Protein AF-A0A521TDB2-F1 (afdb_monomer_lite)

Secondary structure (DSSP, 8-state):
-PPPP------HHHHHHHHHHHHHTT-SSHHHHHHHHHHHHHHH-S--------------TT-TT-TTHHHHHHHHHHHHHHSPPTT---------PPP-

Structure (mmCIF, N/CA/C/O backbone):
data_AF-A0A521TDB2-F1
#
_entry.id   AF-A0A521TDB2-F1
#
loop_
_atom_site.group_PDB
_atom_site.id
_atom_site.type_symbol
_atom_site.label_atom_id
_atom_site.label_alt_id
_atom_site.label_comp_id
_atom_site.label_asym_id
_atom_site.label_entity_id
_atom_site.label_seq_id
_atom_site.pdbx_PDB_ins_code
_atom_site.Cartn_x
_atom_site.Cartn_y
_atom_site.Cartn_z
_atom_site.occupancy
_atom_site.B_iso_or_equiv
_atom_site.auth_seq_id
_atom_site.auth_comp_id
_atom_site.auth_asym_id
_atom_site.auth_atom_id
_atom_site.pdbx_PDB_model_num
ATOM 1 N N . MET A 1 1 ? -12.561 -14.908 15.989 1.00 53.19 1 MET A N 1
ATOM 2 C CA . MET A 1 1 ? -12.007 -14.584 17.325 1.00 53.19 1 MET A CA 1
ATOM 3 C C . MET A 1 1 ? -12.587 -13.254 17.787 1.00 53.19 1 MET A C 1
ATOM 5 O O . MET A 1 1 ? -12.822 -12.411 16.927 1.00 53.19 1 MET A O 1
ATOM 9 N N . PRO A 1 2 ? -12.841 -13.048 19.090 1.00 75.81 2 PRO A N 1
ATOM 10 C CA . PRO A 1 2 ? -13.249 -11.739 19.597 1.00 75.81 2 PRO A CA 1
ATOM 11 C C . PRO A 1 2 ? -12.158 -10.695 19.317 1.00 75.81 2 PRO A C 1
ATOM 13 O O . PRO A 1 2 ? -10.967 -10.996 19.432 1.00 75.81 2 PRO A O 1
ATOM 16 N N . LYS A 1 3 ? -12.564 -9.478 18.931 1.00 77.38 3 LYS A N 1
ATOM 17 C CA . LYS A 1 3 ? -11.638 -8.361 18.695 1.00 77.38 3 LYS A CA 1
ATOM 18 C C . LYS A 1 3 ? -10.943 -8.013 20.012 1.00 77.38 3 LYS A C 1
ATOM 20 O O . LYS A 1 3 ? -11.614 -7.666 20.981 1.00 77.38 3 LYS A O 1
ATOM 25 N N . LYS A 1 4 ? -9.613 -8.119 20.050 1.00 86.31 4 LYS A N 1
ATOM 26 C CA . LYS A 1 4 ? -8.812 -7.701 21.206 1.00 86.3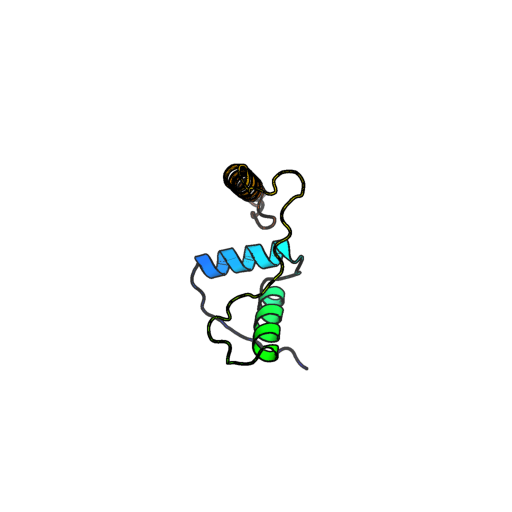1 4 LYS A CA 1
ATOM 27 C C . LYS A 1 4 ? -8.394 -6.240 21.016 1.00 86.31 4 LYS A C 1
ATOM 29 O O . LYS A 1 4 ? -7.830 -5.936 19.965 1.00 86.31 4 LYS A O 1
ATOM 34 N N . PRO A 1 5 ? -8.660 -5.347 21.983 1.00 87.50 5 PRO A N 1
ATOM 35 C CA . PRO A 1 5 ? -8.206 -3.968 21.890 1.00 87.50 5 PRO A CA 1
ATOM 36 C C . PRO A 1 5 ? -6.674 -3.920 21.912 1.00 87.50 5 PRO A C 1
ATOM 38 O O . PRO A 1 5 ? -6.030 -4.627 22.687 1.00 87.50 5 PRO A O 1
ATOM 41 N N . LEU A 1 6 ? -6.107 -3.085 21.045 1.00 85.75 6 LEU A N 1
ATOM 42 C CA . LEU A 1 6 ? -4.677 -2.830 20.933 1.00 85.75 6 LEU A CA 1
ATOM 43 C C . LEU A 1 6 ? -4.470 -1.315 20.962 1.00 85.75 6 LEU A C 1
ATOM 45 O O . LEU A 1 6 ? -5.089 -0.600 20.176 1.00 85.75 6 LEU A O 1
ATOM 49 N N . SER A 1 7 ? -3.606 -0.843 21.857 1.00 91.12 7 SER A N 1
ATOM 50 C CA . SER A 1 7 ? -3.127 0.540 21.862 1.00 91.12 7 SER A CA 1
ATOM 51 C C . SER A 1 7 ? -1.692 0.561 21.348 1.00 91.12 7 SER A C 1
ATOM 53 O O . SER A 1 7 ? -0.896 -0.298 21.731 1.00 91.12 7 SER A O 1
ATOM 55 N N . VAL A 1 8 ? -1.374 1.509 20.469 1.00 89.19 8 VAL A N 1
ATOM 56 C CA . VAL A 1 8 ? -0.037 1.686 19.895 1.00 89.19 8 VAL A CA 1
ATOM 57 C C . VAL A 1 8 ? 0.347 3.156 19.945 1.00 89.19 8 VAL A C 1
ATOM 59 O O . VAL A 1 8 ? -0.487 4.029 19.704 1.00 89.19 8 VAL A O 1
ATOM 62 N N . THR A 1 9 ? 1.618 3.415 20.224 1.00 94.38 9 THR A N 1
ATOM 63 C CA . THR A 1 9 ? 2.209 4.748 20.122 1.00 94.38 9 THR A CA 1
ATOM 64 C C . THR A 1 9 ? 3.013 4.799 18.835 1.00 94.38 9 THR A C 1
ATOM 66 O O . THR A 1 9 ? 3.872 3.948 18.615 1.00 94.38 9 THR A O 1
ATOM 69 N N . LEU A 1 10 ? 2.709 5.767 17.976 1.00 91.94 10 LEU A N 1
ATOM 70 C CA . LEU A 1 10 ? 3.345 5.952 16.676 1.00 91.94 10 LEU A CA 1
ATOM 71 C C . LEU A 1 10 ? 3.802 7.403 16.549 1.00 91.94 10 LEU A C 1
ATOM 73 O O . LEU A 1 10 ? 3.125 8.306 17.040 1.00 91.94 10 LEU A O 1
ATOM 77 N N . GLU A 1 11 ? 4.919 7.617 15.862 1.00 93.69 11 GLU A N 1
ATOM 78 C CA . GLU A 1 11 ? 5.326 8.957 15.433 1.00 93.69 11 GLU A CA 1
ATOM 79 C C . GLU A 1 11 ? 4.312 9.557 14.448 1.00 93.69 11 GLU A C 1
ATOM 81 O O . GLU A 1 11 ? 3.569 8.835 13.775 1.00 93.69 11 GLU A O 1
ATOM 86 N N . GLU A 1 12 ? 4.286 10.886 14.350 1.00 91.06 12 GLU A N 1
ATOM 87 C CA . GLU A 1 12 ? 3.313 11.618 13.533 1.00 91.06 12 GLU A CA 1
ATOM 88 C C . GLU A 1 12 ? 3.355 11.205 12.053 1.00 91.06 12 GLU A C 1
ATOM 90 O O . GLU A 1 12 ? 2.306 10.944 11.455 1.00 91.06 12 GLU A O 1
ATOM 95 N N . ASP A 1 13 ? 4.553 11.022 11.496 1.00 88.19 13 ASP A N 1
ATOM 96 C CA . ASP A 1 13 ? 4.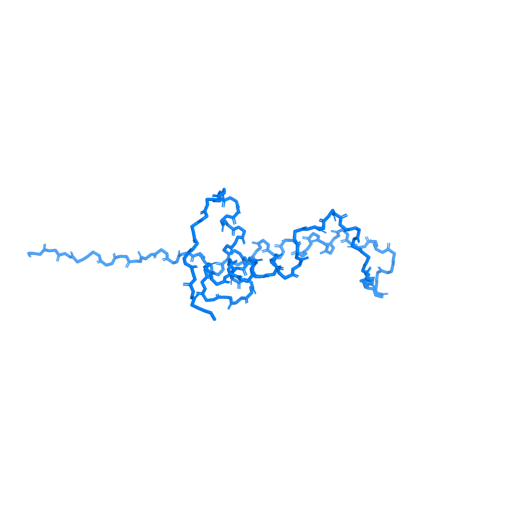748 10.580 10.111 1.00 88.19 13 ASP A CA 1
ATOM 97 C C . ASP A 1 13 ? 4.154 9.187 9.860 1.00 88.19 13 ASP A C 1
ATOM 99 O O . ASP A 1 13 ? 3.514 8.941 8.833 1.00 88.19 13 ASP A O 1
ATOM 103 N N . ASN A 1 14 ? 4.266 8.285 10.838 1.00 91.94 14 ASN A N 1
ATOM 104 C CA . ASN A 1 14 ? 3.685 6.944 10.764 1.00 91.94 14 ASN A CA 1
ATOM 105 C C . ASN A 1 14 ? 2.152 6.986 10.835 1.00 91.94 14 ASN A C 1
ATOM 107 O O . ASN A 1 14 ? 1.472 6.195 10.175 1.00 91.94 14 ASN A O 1
ATOM 111 N N . ILE A 1 15 ? 1.585 7.930 11.594 1.00 94.00 15 ILE A N 1
ATOM 112 C CA . ILE A 1 15 ? 0.134 8.159 11.634 1.00 94.00 15 ILE A CA 1
ATOM 113 C C . ILE A 1 15 ? -0.354 8.696 10.285 1.00 94.00 15 ILE A C 1
ATOM 115 O O . ILE A 1 15 ? -1.387 8.241 9.782 1.00 94.00 15 ILE A O 1
ATOM 119 N N . LEU A 1 16 ? 0.371 9.643 9.685 1.00 92.75 16 LEU A N 1
ATOM 120 C CA . LEU A 1 16 ? 0.038 10.190 8.371 1.00 92.75 16 LEU A CA 1
ATOM 121 C C . LEU A 1 16 ? 0.087 9.104 7.290 1.00 92.75 16 LEU A C 1
ATOM 123 O O . LEU A 1 16 ? -0.872 8.952 6.526 1.00 92.75 16 LEU A O 1
ATOM 127 N N . TRP A 1 17 ? 1.151 8.301 7.284 1.00 92.56 1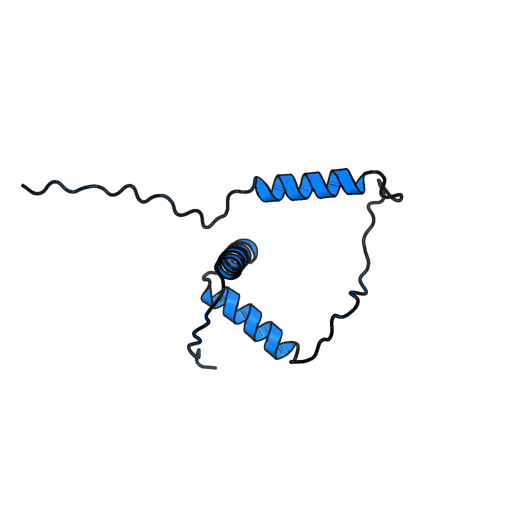7 TRP A N 1
ATOM 128 C CA . TRP A 1 17 ? 1.292 7.148 6.400 1.00 92.56 17 TRP A CA 1
ATOM 129 C C . TRP A 1 17 ? 0.129 6.156 6.562 1.00 92.56 17 TRP A C 1
ATOM 131 O O . TRP A 1 17 ? -0.501 5.771 5.574 1.00 92.56 17 TRP A O 1
ATOM 141 N N . LEU A 1 18 ? -0.248 5.814 7.801 1.00 93.88 18 LEU A N 1
ATOM 142 C CA . LEU A 1 18 ? -1.347 4.880 8.073 1.00 93.88 18 LEU A CA 1
ATOM 143 C C . LEU A 1 18 ? -2.708 5.418 7.596 1.00 93.88 18 LEU A C 1
ATOM 145 O O . LEU A 1 18 ? -3.534 4.664 7.071 1.00 93.88 18 LEU A O 1
ATOM 149 N N . ARG A 1 19 ? -2.952 6.730 7.725 1.00 92.75 19 ARG A N 1
ATOM 150 C CA . ARG A 1 19 ? -4.149 7.375 7.155 1.00 92.75 19 ARG A CA 1
ATOM 151 C C . ARG A 1 19 ? -4.157 7.268 5.630 1.00 92.75 19 ARG A C 1
ATOM 153 O O . ARG A 1 19 ? -5.212 7.006 5.054 1.00 92.75 19 ARG A O 1
ATOM 160 N N . GLY A 1 20 ? -3.000 7.439 4.990 1.00 91.38 20 GLY A N 1
ATOM 161 C CA . GLY A 1 20 ? -2.853 7.282 3.542 1.00 91.38 20 GLY A CA 1
ATOM 162 C C . GLY A 1 20 ? -3.184 5.866 3.098 1.00 91.38 20 GLY A C 1
ATOM 163 O O . GLY A 1 20 ? -3.989 5.679 2.187 1.00 91.38 20 GLY A O 1
ATOM 164 N N . GLN A 1 21 ? -2.669 4.874 3.822 1.00 88.38 21 GLN A N 1
ATOM 165 C CA . GLN A 1 21 ? -2.952 3.470 3.549 1.00 88.38 21 GLN A CA 1
ATOM 166 C C . GLN A 1 21 ? -4.434 3.125 3.729 1.00 88.38 21 GLN A C 1
ATOM 168 O O . GLN A 1 21 ? -4.986 2.389 2.915 1.00 88.38 21 GLN A O 1
ATOM 173 N N . THR A 1 22 ? -5.090 3.706 4.741 1.00 92.44 22 THR A N 1
ATOM 174 C CA . THR A 1 22 ? -6.539 3.557 4.973 1.00 92.44 22 THR A CA 1
ATOM 175 C C . THR A 1 22 ? -7.352 4.093 3.788 1.00 92.44 22 THR A C 1
ATOM 177 O O . THR A 1 22 ? -8.320 3.473 3.350 1.00 92.44 22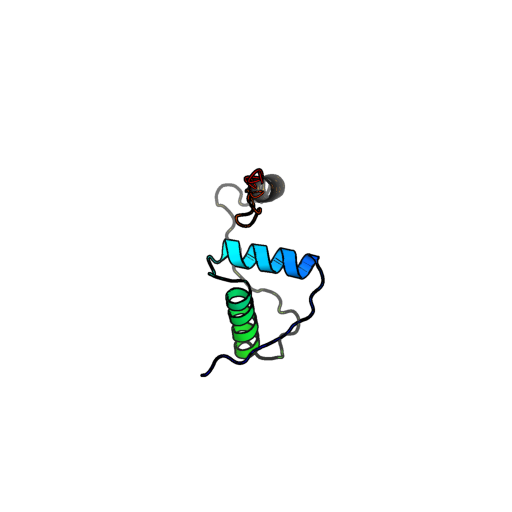 THR A O 1
ATOM 180 N N . ALA A 1 23 ? -6.959 5.249 3.246 1.00 88.00 23 ALA A N 1
ATOM 181 C CA . ALA A 1 23 ? -7.635 5.853 2.103 1.00 88.00 23 ALA A CA 1
ATOM 182 C C . ALA A 1 23 ? -7.389 5.068 0.802 1.00 88.00 23 ALA A C 1
ATOM 184 O O . ALA A 1 23 ? -8.325 4.827 0.038 1.00 88.00 23 ALA A O 1
ATOM 185 N N . ALA A 1 24 ? -6.146 4.641 0.564 1.00 86.00 24 ALA A N 1
ATOM 186 C CA . ALA A 1 24 ? -5.749 3.919 -0.642 1.00 86.00 24 ALA A CA 1
ATOM 187 C C . ALA A 1 24 ? -6.344 2.503 -0.707 1.00 86.00 24 ALA A C 1
ATOM 189 O O . ALA A 1 24 ? -6.829 2.082 -1.757 1.00 86.00 24 ALA A O 1
ATOM 190 N N . GLY A 1 25 ? -6.352 1.776 0.413 1.00 82.62 25 GLY A N 1
ATOM 191 C CA . GLY A 1 25 ? -6.876 0.412 0.492 1.00 82.62 25 GLY A CA 1
ATOM 192 C C . GLY A 1 25 ? -8.391 0.321 0.703 1.00 82.62 25 GLY A C 1
ATOM 193 O O . GLY A 1 25 ? -8.914 -0.786 0.822 1.00 82.62 25 GLY A O 1
ATOM 194 N N . LYS A 1 26 ? -9.103 1.459 0.733 1.00 85.12 26 LYS A N 1
ATOM 195 C CA . LYS A 1 26 ? -10.558 1.552 0.961 1.00 85.12 26 LYS A CA 1
ATOM 196 C C . LYS A 1 26 ? -11.019 0.918 2.286 1.00 85.12 26 LYS A C 1
ATOM 198 O O . LYS A 1 26 ? -12.147 0.428 2.377 1.00 85.12 26 LYS A O 1
ATOM 203 N N . GLN A 1 27 ? -10.171 0.925 3.314 1.00 90.38 27 GLN A N 1
ATOM 204 C CA . GLN A 1 27 ? -10.545 0.475 4.654 1.00 90.38 27 GLN A CA 1
ATOM 205 C C . GLN A 1 27 ? -11.499 1.484 5.310 1.00 90.38 27 GLN A C 1
ATOM 207 O O . GLN A 1 27 ? -11.455 2.685 5.046 1.00 90.38 27 GLN A O 1
ATOM 212 N N . ARG A 1 28 ? -12.377 1.005 6.195 1.00 90.19 28 ARG A N 1
ATOM 213 C CA . ARG A 1 28 ? -13.433 1.817 6.822 1.00 90.19 28 ARG A CA 1
ATOM 214 C C . ARG A 1 28 ? -12.929 2.588 8.040 1.00 90.19 28 ARG A C 1
ATOM 216 O O . ARG A 1 28 ? -13.612 3.489 8.518 1.00 90.19 28 ARG A O 1
ATOM 223 N N . SER A 1 29 ? -11.763 2.220 8.575 1.00 91.88 29 SER A N 1
ATOM 224 C CA . SER A 1 29 ? -11.150 2.877 9.732 1.00 91.88 29 SER A CA 1
ATOM 225 C C . SER A 1 29 ? -9.640 2.644 9.816 1.00 91.88 29 SER A C 1
ATOM 227 O O . SER A 1 29 ? -9.118 1.662 9.290 1.00 91.88 29 SER A O 1
ATOM 229 N N . LEU A 1 30 ? -8.957 3.507 10.574 1.00 91.62 30 LEU A N 1
ATOM 230 C CA . LEU A 1 30 ? -7.546 3.337 10.943 1.00 91.62 30 LEU A CA 1
ATOM 231 C C . LEU A 1 30 ? -7.292 2.018 11.683 1.00 91.62 30 LEU A C 1
ATOM 233 O O . LEU A 1 30 ? -6.292 1.354 11.434 1.00 91.62 30 LEU A O 1
ATOM 237 N N . SER A 1 31 ? -8.209 1.619 12.569 1.00 91.69 31 SER A N 1
ATOM 238 C CA . SER A 1 31 ? -8.101 0.358 13.307 1.00 91.69 31 SER A CA 1
ATOM 239 C C . SER A 1 31 ? -8.174 -0.856 12.386 1.00 91.69 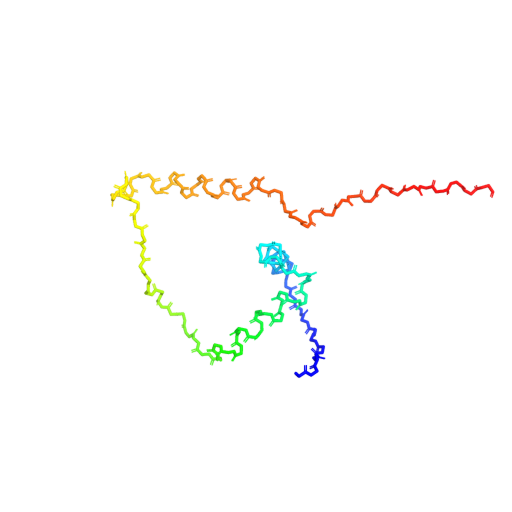31 SER A C 1
ATOM 241 O O . SER A 1 31 ? -7.471 -1.828 12.618 1.00 91.69 31 SER A O 1
ATOM 243 N N . GLU A 1 32 ? -8.990 -0.800 11.333 1.00 92.12 32 GLU A N 1
ATOM 244 C CA . GLU A 1 32 ? -9.073 -1.865 10.327 1.00 92.12 32 GLU A CA 1
ATOM 245 C C . GLU A 1 32 ? -7.800 -1.934 9.476 1.00 92.12 32 GLU A C 1
ATOM 247 O O . GLU A 1 32 ? -7.268 -3.019 9.265 1.00 92.12 32 GLU A O 1
ATOM 252 N N . ALA A 1 33 ? -7.259 -0.787 9.051 1.00 92.69 33 ALA A N 1
ATOM 253 C CA . ALA A 1 33 ? -5.977 -0.750 8.349 1.00 92.69 33 ALA A CA 1
ATOM 254 C C . ALA A 1 33 ? -4.831 -1.307 9.217 1.00 92.69 33 ALA A C 1
ATOM 256 O O . ALA A 1 33 ? -4.019 -2.099 8.738 1.00 92.69 33 ALA A O 1
ATOM 257 N N . LEU A 1 34 ? -4.799 -0.953 10.507 1.00 92.38 34 LEU A N 1
ATOM 258 C CA . LEU A 1 34 ? -3.819 -1.475 11.460 1.00 92.38 34 LEU A CA 1
ATOM 259 C C . LEU A 1 34 ? -3.994 -2.980 11.710 1.00 92.38 34 LEU A C 1
ATOM 261 O O . LEU A 1 34 ? -3.003 -3.702 11.781 1.00 92.38 34 LEU A O 1
ATOM 265 N N . ASP A 1 35 ? -5.230 -3.469 11.812 1.00 91.19 35 ASP A N 1
ATOM 266 C CA . ASP A 1 35 ? -5.518 -4.895 12.005 1.00 91.19 35 ASP A CA 1
ATOM 267 C C . ASP A 1 35 ? -5.046 -5.737 10.813 1.00 91.19 35 ASP A C 1
ATOM 269 O O . ASP A 1 35 ? -4.437 -6.788 11.010 1.00 91.19 35 ASP A O 1
ATOM 273 N N . VAL A 1 36 ? -5.226 -5.244 9.581 1.00 91.00 36 VAL A N 1
ATOM 274 C CA . VAL A 1 36 ? -4.692 -5.888 8.368 1.00 91.00 36 VAL A CA 1
ATOM 275 C C . VAL A 1 36 ? -3.166 -5.960 8.411 1.00 91.00 36 VAL A C 1
ATOM 277 O O . VAL A 1 36 ? -2.604 -7.024 8.155 1.00 91.00 36 VAL A O 1
ATOM 280 N N . LEU A 1 37 ? -2.486 -4.868 8.780 1.00 89.69 37 LEU A N 1
ATOM 281 C CA . LEU A 1 37 ? -1.022 -4.841 8.887 1.00 89.69 37 LEU A CA 1
ATOM 282 C C . LEU A 1 37 ? -0.510 -5.819 9.950 1.00 89.69 37 LEU A C 1
ATOM 284 O O . LEU A 1 37 ? 0.386 -6.616 9.679 1.00 89.69 37 LEU A O 1
ATOM 288 N N . VAL A 1 38 ? -1.104 -5.802 11.145 1.00 89.06 38 VAL A N 1
ATOM 289 C CA . VAL A 1 38 ? -0.727 -6.703 12.243 1.00 89.06 38 VAL A CA 1
ATOM 290 C C . VAL A 1 38 ? -1.022 -8.158 11.879 1.00 89.06 38 VAL A C 1
ATOM 292 O O . VAL A 1 38 ? -0.213 -9.040 12.165 1.00 89.06 38 VAL A O 1
ATOM 295 N N . THR A 1 39 ? -2.152 -8.426 11.224 1.00 89.06 39 THR A N 1
ATOM 296 C CA . THR A 1 39 ? -2.512 -9.767 10.751 1.00 89.06 39 THR A CA 1
ATOM 297 C C . THR A 1 39 ? -1.521 -10.259 9.706 1.00 89.06 39 THR A C 1
ATOM 299 O O . THR A 1 39 ? -1.002 -11.365 9.842 1.00 89.06 39 THR A O 1
ATOM 302 N N . SER A 1 40 ? -1.184 -9.420 8.725 1.00 85.44 40 SER A N 1
ATOM 303 C CA . SER A 1 40 ? -0.180 -9.733 7.708 1.00 85.44 40 SER A CA 1
ATOM 304 C C . SER A 1 40 ? 1.188 -10.000 8.333 1.00 85.44 40 SER A C 1
ATOM 306 O O . SER A 1 40 ? 1.843 -10.966 7.958 1.00 85.44 40 SER A O 1
ATOM 308 N N . ALA A 1 41 ? 1.618 -9.193 9.305 1.00 84.12 41 ALA A N 1
ATOM 309 C CA . ALA A 1 41 ? 2.894 -9.383 9.992 1.00 84.12 41 ALA A CA 1
ATOM 310 C C . ALA A 1 41 ? 2.929 -10.696 10.789 1.00 84.12 41 ALA A C 1
ATOM 312 O O . ALA A 1 41 ? 3.922 -11.421 10.764 1.00 84.12 41 ALA A O 1
ATOM 313 N N . ARG A 1 42 ? 1.824 -11.046 11.459 1.00 82.62 42 ARG A N 1
ATOM 314 C CA . ARG A 1 42 ? 1.695 -12.319 12.185 1.00 82.62 42 ARG A CA 1
ATOM 315 C C . ARG A 1 42 ? 1.704 -13.522 11.247 1.00 82.62 42 ARG A C 1
ATOM 317 O O . ARG A 1 42 ? 2.321 -14.527 11.580 1.00 82.62 42 ARG A O 1
ATOM 324 N N . GLN A 1 43 ? 1.042 -13.418 10.096 1.00 83.56 43 GLN A N 1
ATOM 325 C CA . GLN A 1 43 ? 1.034 -14.465 9.071 1.00 83.56 43 GLN A CA 1
ATOM 326 C C . GLN A 1 43 ? 2.400 -14.618 8.390 1.00 83.56 43 GLN A C 1
ATOM 328 O O . GLN A 1 43 ? 2.798 -15.734 8.075 1.00 83.56 43 GLN A O 1
ATOM 333 N N . ALA A 1 44 ? 3.128 -13.516 8.195 1.00 71.62 44 ALA A N 1
ATOM 334 C CA . ALA A 1 44 ? 4.461 -13.524 7.598 1.00 71.62 44 ALA A CA 1
ATOM 335 C C . ALA A 1 44 ? 5.552 -14.081 8.538 1.00 71.62 44 ALA A C 1
ATOM 337 O O . ALA A 1 44 ? 6.611 -14.483 8.054 1.00 71.62 44 ALA A O 1
ATOM 338 N N . GLY A 1 45 ? 5.286 -14.138 9.852 1.00 58.81 45 GLY A N 1
ATOM 339 C CA . GLY A 1 45 ? 6.223 -14.583 10.885 1.00 58.81 45 GLY A CA 1
ATOM 340 C C . GLY A 1 45 ? 7.296 -13.535 11.215 1.00 58.81 45 GLY A C 1
ATOM 341 O O . GLY A 1 45 ? 7.781 -12.814 10.343 1.00 58.81 45 GLY A O 1
ATOM 342 N N . TYR A 1 46 ? 7.695 -13.440 12.490 1.00 60.12 46 TYR A N 1
ATOM 343 C CA . TYR A 1 46 ? 8.839 -12.623 12.916 1.00 60.12 46 TYR A CA 1
ATOM 344 C C . TYR A 1 46 ? 10.131 -13.216 12.339 1.00 60.12 46 TYR A C 1
ATOM 346 O O . TYR A 1 46 ? 10.727 -14.098 12.949 1.00 60.12 46 TYR A O 1
ATOM 354 N N . GLY A 1 47 ? 10.553 -12.787 11.149 1.00 57.56 47 GLY A N 1
ATOM 355 C CA . GLY A 1 47 ? 11.778 -13.338 10.571 1.00 57.56 47 GLY A CA 1
ATOM 356 C C . GLY A 1 47 ? 11.941 -13.144 9.078 1.00 57.56 47 GLY A C 1
ATOM 357 O O . GLY A 1 47 ? 12.196 -14.105 8.354 1.00 57.56 47 GLY A O 1
ATOM 358 N N . THR A 1 48 ? 11.854 -11.910 8.594 1.00 54.22 48 THR A N 1
ATOM 359 C CA . THR A 1 48 ? 12.439 -11.621 7.286 1.00 54.22 48 THR A CA 1
ATOM 360 C C . THR A 1 48 ? 13.451 -10.500 7.431 1.00 54.22 48 THR A C 1
ATOM 362 O O . THR A 1 48 ? 13.107 -9.323 7.367 1.00 54.22 48 THR A O 1
ATOM 365 N N . THR A 1 49 ? 14.715 -10.886 7.624 1.00 55.50 49 THR A N 1
ATOM 366 C CA . THR A 1 49 ? 15.891 -10.141 7.148 1.00 55.50 49 THR A CA 1
ATOM 367 C C . THR A 1 49 ? 15.547 -9.482 5.809 1.00 55.50 49 THR A C 1
ATOM 369 O O . THR A 1 49 ? 14.863 -10.157 5.034 1.00 55.50 49 THR A O 1
ATOM 372 N N . PRO A 1 50 ? 15.959 -8.228 5.515 1.00 49.53 50 PRO A N 1
ATOM 373 C CA . PRO A 1 50 ? 15.646 -7.562 4.251 1.00 49.53 50 PRO A CA 1
ATOM 374 C C . PRO A 1 50 ? 15.835 -8.532 3.087 1.00 49.53 50 PRO A C 1
ATOM 376 O O . PRO A 1 50 ? 16.954 -8.939 2.774 1.00 49.53 50 PRO A O 1
ATOM 379 N N . ARG A 1 51 ? 14.725 -9.011 2.520 1.00 49.25 51 ARG A N 1
ATOM 380 C CA . ARG A 1 51 ? 14.778 -9.968 1.423 1.00 49.25 51 ARG A CA 1
ATOM 381 C C . ARG A 1 51 ? 15.041 -9.142 0.183 1.00 49.25 51 ARG A C 1
ATOM 383 O O . ARG A 1 51 ? 14.283 -8.217 -0.100 1.00 49.25 51 ARG A O 1
ATOM 390 N N . SER A 1 52 ? 16.106 -9.478 -0.541 1.00 51.81 52 SER A N 1
ATOM 391 C CA . SER A 1 52 ? 16.231 -9.075 -1.938 1.00 51.81 52 SER A CA 1
ATOM 392 C C . SER A 1 52 ? 14.898 -9.386 -2.620 1.00 51.81 52 SER A C 1
ATOM 394 O O . SER A 1 52 ? 14.449 -10.536 -2.607 1.00 51.81 52 SER A O 1
ATOM 396 N N . VAL A 1 53 ? 14.208 -8.354 -3.104 1.00 55.84 53 VAL A N 1
ATOM 397 C CA . VAL A 1 53 ? 12.936 -8.526 -3.802 1.00 55.84 53 VAL A CA 1
ATOM 398 C C . VAL A 1 53 ? 13.279 -9.043 -5.191 1.00 55.84 53 VAL A C 1
ATOM 400 O O . VAL A 1 53 ? 13.565 -8.273 -6.102 1.00 55.84 53 VAL A O 1
ATOM 403 N N . VAL A 1 54 ? 13.303 -10.366 -5.339 1.00 56.25 54 VAL A N 1
ATOM 404 C CA . VAL A 1 54 ? 13.350 -11.009 -6.652 1.00 56.25 54 VAL A CA 1
ATOM 405 C C . VAL A 1 54 ? 11.934 -10.950 -7.211 1.00 56.25 54 VAL A C 1
ATOM 407 O O . VAL A 1 54 ? 11.061 -11.717 -6.812 1.00 56.25 54 VAL A O 1
ATOM 410 N N . GLY A 1 55 ? 11.698 -9.981 -8.086 1.00 62.03 55 GLY A N 1
ATOM 411 C CA . GLY A 1 55 ? 10.453 -9.813 -8.820 1.00 62.03 55 GLY A CA 1
ATOM 412 C C . GLY A 1 55 ? 10.748 -9.469 -10.273 1.00 62.03 55 GLY A C 1
ATOM 413 O O . GLY A 1 55 ? 11.836 -8.994 -10.599 1.00 62.03 55 GLY A O 1
ATOM 414 N N . THR A 1 56 ? 9.785 -9.721 -11.151 1.00 70.00 56 THR A N 1
ATOM 415 C CA . THR A 1 56 ? 9.895 -9.327 -12.555 1.00 70.00 56 THR A CA 1
ATOM 416 C C . THR A 1 56 ? 9.539 -7.851 -12.673 1.00 70.00 56 THR A C 1
ATOM 418 O O . THR A 1 56 ? 8.473 -7.430 -12.225 1.00 70.00 56 THR A O 1
ATOM 421 N N . ILE A 1 57 ? 10.446 -7.057 -13.240 1.00 73.00 57 ILE A N 1
ATOM 422 C CA . ILE A 1 57 ? 10.166 -5.668 -13.601 1.00 73.00 57 ILE A CA 1
ATOM 423 C C . ILE A 1 57 ? 9.691 -5.681 -15.048 1.00 73.00 57 ILE A C 1
ATOM 425 O O . ILE A 1 57 ? 10.461 -6.012 -15.950 1.00 73.00 57 ILE A O 1
ATOM 429 N N . ASP A 1 58 ? 8.433 -5.310 -15.262 1.00 79.38 58 ASP A N 1
ATOM 430 C CA . ASP A 1 58 ? 7.910 -5.099 -16.606 1.00 79.38 58 ASP A CA 1
ATOM 431 C C . ASP A 1 58 ? 8.473 -3.787 -17.156 1.00 79.38 58 ASP A C 1
ATOM 433 O O . ASP A 1 58 ? 8.103 -2.690 -16.724 1.00 79.38 58 ASP A O 1
ATOM 437 N N . ILE A 1 59 ? 9.402 -3.902 -18.104 1.00 84.50 59 ILE A N 1
ATOM 438 C CA . ILE A 1 59 ? 9.921 -2.758 -18.848 1.00 84.50 59 ILE A CA 1
ATOM 439 C C . ILE A 1 59 ? 8.954 -2.465 -19.992 1.00 84.50 59 ILE A C 1
ATOM 441 O O . ILE A 1 59 ? 8.606 -3.350 -20.775 1.00 84.50 59 ILE A O 1
ATOM 445 N N . ALA A 1 60 ? 8.518 -1.210 -20.090 1.00 84.12 60 ALA A N 1
ATOM 446 C CA . ALA A 1 60 ? 7.627 -0.784 -21.156 1.00 84.12 60 ALA A CA 1
ATOM 447 C C . ALA A 1 60 ? 8.287 -1.017 -22.521 1.00 84.12 60 ALA A C 1
ATOM 449 O O . ALA A 1 60 ? 9.385 -0.527 -22.782 1.00 84.12 60 ALA A O 1
ATOM 450 N N . SER A 1 61 ? 7.584 -1.696 -23.427 1.00 86.62 61 SER A N 1
ATOM 451 C CA . SER A 1 61 ? 8.080 -2.001 -24.777 1.00 86.62 61 SER A CA 1
ATOM 452 C C . SER A 1 61 ? 8.439 -0.744 -25.580 1.00 86.62 61 SER A C 1
ATOM 454 O O . SER A 1 61 ? 9.227 -0.808 -26.517 1.00 86.62 61 SER A O 1
ATOM 456 N N . SER A 1 62 ? 7.853 0.400 -25.218 1.00 89.38 62 SER A N 1
ATOM 457 C CA . SER A 1 62 ? 8.104 1.712 -25.818 1.00 89.38 62 SER A CA 1
ATOM 458 C C . SER A 1 62 ? 9.386 2.397 -25.333 1.00 89.38 62 SER A C 1
ATOM 460 O O . SER A 1 62 ? 9.814 3.363 -25.960 1.00 89.38 62 SER A O 1
ATOM 462 N N . ASP A 1 63 ? 9.969 1.952 -24.218 1.00 89.69 63 ASP A N 1
ATOM 463 C CA . ASP A 1 63 ? 11.221 2.484 -23.669 1.00 89.69 63 ASP A CA 1
ATOM 464 C C . ASP A 1 63 ? 12.080 1.361 -23.053 1.00 89.69 63 ASP A C 1
ATOM 466 O O . ASP A 1 63 ? 12.305 1.320 -21.841 1.00 89.69 63 ASP A O 1
ATOM 470 N N . PRO A 1 64 ? 12.569 0.417 -23.878 1.00 89.44 64 PRO A N 1
ATOM 471 C CA . PRO A 1 64 ? 13.328 -0.734 -23.392 1.00 89.44 64 PRO A CA 1
ATOM 472 C C . PRO A 1 64 ? 14.683 -0.343 -22.787 1.00 89.44 64 PRO A C 1
ATOM 474 O O . PRO A 1 64 ? 15.219 -1.068 -21.955 1.00 89.44 64 PRO A O 1
ATOM 477 N N . ALA A 1 65 ? 15.235 0.802 -23.201 1.00 92.19 65 ALA A N 1
ATOM 478 C CA . ALA A 1 65 ? 16.501 1.340 -22.709 1.00 92.19 65 ALA A CA 1
ATOM 479 C C . ALA A 1 65 ? 16.333 2.274 -21.497 1.00 92.19 65 ALA A C 1
ATOM 481 O O . ALA A 1 65 ? 17.328 2.817 -21.020 1.00 92.19 65 ALA A O 1
ATOM 482 N N . LEU A 1 66 ? 15.101 2.456 -20.999 1.00 89.69 66 LEU A N 1
ATOM 483 C CA . LEU A 1 66 ? 14.780 3.280 -19.829 1.00 89.69 66 LEU A CA 1
ATOM 484 C C . LEU A 1 66 ? 15.231 4.746 -19.951 1.00 89.69 66 LEU A C 1
ATOM 486 O O . LEU A 1 66 ? 15.465 5.415 -18.944 1.00 89.69 66 LEU A O 1
ATOM 490 N N . LEU A 1 67 ? 15.336 5.279 -21.171 1.00 95.06 67 LEU A N 1
ATOM 491 C CA . LEU A 1 67 ? 15.803 6.649 -21.400 1.00 95.06 67 LEU A CA 1
ATOM 492 C C . LEU A 1 67 ? 14.821 7.694 -20.851 1.00 95.06 67 LEU A C 1
ATOM 494 O O . LEU A 1 67 ? 15.206 8.835 -20.594 1.00 95.06 67 LEU A O 1
ATOM 498 N N . ARG A 1 68 ? 13.550 7.322 -20.673 1.00 91.38 68 ARG A N 1
ATOM 499 C CA . ARG A 1 68 ? 12.477 8.177 -20.149 1.00 91.38 68 ARG A CA 1
ATOM 500 C C . ARG A 1 68 ? 12.075 7.825 -18.722 1.00 91.38 68 ARG A C 1
ATOM 502 O O . ARG A 1 68 ? 11.254 8.544 -18.151 1.00 91.38 68 ARG A O 1
ATOM 509 N N . ALA A 1 69 ? 12.670 6.793 -18.121 1.00 87.50 69 ALA A N 1
ATOM 510 C CA . ALA A 1 69 ? 12.290 6.302 -16.798 1.00 87.50 69 ALA A CA 1
ATOM 511 C C . ALA A 1 69 ? 12.283 7.412 -15.734 1.00 87.50 69 ALA A C 1
ATOM 513 O O . ALA A 1 69 ? 11.330 7.531 -14.966 1.00 87.50 69 ALA A O 1
ATOM 514 N N . ASP A 1 70 ? 13.292 8.285 -15.744 1.00 88.62 70 ASP A N 1
ATOM 515 C CA . ASP A 1 70 ? 13.392 9.428 -14.830 1.00 88.62 70 ASP A CA 1
ATOM 516 C C . ASP A 1 70 ? 12.209 10.399 -14.957 1.00 88.62 70 ASP A C 1
ATOM 518 O O . ASP A 1 70 ? 11.634 10.857 -13.962 1.00 88.62 70 ASP A O 1
ATOM 522 N N . ALA A 1 71 ? 11.824 10.713 -16.196 1.00 91.38 71 ALA A N 1
ATOM 523 C CA . ALA A 1 71 ? 10.703 11.599 -16.479 1.00 91.38 71 ALA A CA 1
ATOM 524 C C . ALA A 1 71 ? 9.373 10.953 -16.065 1.00 91.38 71 ALA A C 1
ATOM 526 O O . ALA A 1 71 ? 8.535 11.616 -15.448 1.00 91.38 71 ALA A O 1
ATOM 527 N N . ASP A 1 72 ? 9.213 9.657 -16.330 1.00 88.50 72 ASP A N 1
ATOM 528 C CA . ASP A 1 72 ? 8.006 8.900 -16.008 1.00 88.50 72 ASP A CA 1
ATOM 529 C C . ASP A 1 72 ? 7.812 8.744 -14.496 1.00 88.50 72 ASP A C 1
ATOM 531 O O . ASP A 1 72 ? 6.714 8.977 -13.979 1.00 88.50 72 ASP A O 1
ATOM 535 N N . VAL A 1 73 ? 8.875 8.418 -13.752 1.00 89.19 73 VAL A N 1
ATOM 536 C CA . VAL A 1 73 ? 8.839 8.354 -12.283 1.00 89.19 73 VAL A CA 1
ATOM 537 C C . VAL A 1 73 ? 8.484 9.723 -11.709 1.00 89.19 73 VAL A C 1
ATOM 539 O O . VAL A 1 73 ? 7.573 9.832 -10.884 1.00 89.19 73 VAL A O 1
ATOM 542 N N . ARG A 1 74 ? 9.131 10.793 -12.184 1.00 90.12 74 ARG A N 1
ATOM 543 C CA . ARG A 1 74 ? 8.848 12.161 -11.730 1.00 90.12 74 ARG A CA 1
ATOM 544 C C . ARG A 1 74 ? 7.404 12.572 -12.009 1.00 90.12 74 ARG A C 1
ATOM 546 O O . ARG A 1 74 ? 6.774 13.193 -11.153 1.00 90.12 74 ARG A O 1
ATOM 553 N N . ALA A 1 75 ? 6.866 12.216 -13.174 1.00 92.12 75 ALA A N 1
ATOM 554 C CA . ALA A 1 75 ? 5.479 12.485 -13.530 1.00 92.12 75 ALA A CA 1
ATOM 555 C C . ALA A 1 75 ? 4.502 11.753 -12.597 1.00 92.12 75 ALA A C 1
ATOM 557 O O . ALA A 1 75 ? 3.566 12.374 -12.090 1.00 92.12 75 ALA A O 1
ATOM 558 N N . ARG A 1 76 ? 4.753 10.470 -12.300 1.00 86.69 76 ARG A N 1
ATOM 559 C CA . ARG A 1 76 ? 3.942 9.678 -11.356 1.00 86.69 76 ARG A CA 1
ATOM 560 C C . ARG A 1 76 ? 3.961 10.268 -9.950 1.00 86.69 76 ARG A C 1
ATOM 562 O O . ARG A 1 76 ? 2.903 10.430 -9.347 1.00 86.69 76 ARG A O 1
ATOM 569 N N . VAL A 1 77 ? 5.137 10.646 -9.450 1.00 87.56 77 VAL A N 1
ATOM 570 C CA . VAL A 1 77 ? 5.273 11.286 -8.132 1.00 87.56 77 VAL A CA 1
ATOM 571 C C . VAL A 1 77 ? 4.521 12.615 -8.103 1.00 87.56 77 VAL A C 1
ATOM 573 O O . VAL A 1 77 ? 3.732 12.858 -7.194 1.00 87.56 77 VAL A O 1
ATOM 576 N N . LYS A 1 78 ? 4.685 13.456 -9.130 1.00 89.94 78 LYS A N 1
ATOM 577 C CA . LYS A 1 78 ? 3.976 14.739 -9.227 1.00 89.94 78 LYS A CA 1
ATOM 578 C C . LYS A 1 78 ? 2.455 14.554 -9.246 1.00 89.94 78 LYS A C 1
ATOM 580 O O . LYS A 1 78 ? 1.747 15.297 -8.571 1.00 89.94 78 LYS A O 1
ATOM 585 N N . ALA A 1 79 ? 1.958 13.556 -9.976 1.00 85.31 79 ALA A N 1
ATOM 586 C CA . ALA A 1 79 ? 0.538 13.218 -10.007 1.00 85.31 79 ALA A CA 1
ATOM 587 C C . ALA A 1 79 ? 0.032 12.721 -8.642 1.00 85.31 79 ALA A C 1
ATOM 589 O O . ALA A 1 79 ? -1.038 13.135 -8.202 1.00 85.31 79 ALA A O 1
ATOM 590 N N . SER A 1 80 ? 0.822 11.898 -7.946 1.00 77.31 80 SER A N 1
ATOM 591 C CA . SER A 1 80 ? 0.492 11.414 -6.602 1.00 77.31 80 SER A CA 1
ATOM 592 C C . SER A 1 80 ? 0.417 12.546 -5.576 1.00 77.31 80 SER A C 1
ATOM 594 O O . SER A 1 80 ? -0.442 12.506 -4.702 1.00 77.31 80 SER A O 1
ATOM 596 N N . ILE A 1 81 ? 1.287 13.556 -5.674 1.00 84.31 81 ILE A N 1
ATOM 597 C CA . ILE A 1 81 ? 1.258 14.730 -4.785 1.00 84.31 81 ILE A CA 1
ATOM 598 C C . ILE A 1 81 ? 0.024 15.600 -5.063 1.00 84.31 81 ILE A C 1
ATOM 600 O O . ILE A 1 81 ? -0.560 16.164 -4.142 1.00 84.31 81 ILE A O 1
ATOM 604 N N . ALA A 1 82 ? -0.387 15.713 -6.329 1.00 78.62 82 ALA A N 1
ATOM 605 C CA . ALA A 1 82 ? -1.546 16.511 -6.727 1.00 78.62 82 ALA A CA 1
ATOM 606 C C . ALA A 1 82 ? -2.897 15.864 -6.363 1.00 78.62 82 ALA A C 1
ATOM 608 O O . ALA A 1 82 ? -3.937 16.518 -6.466 1.00 78.62 82 ALA A O 1
ATOM 609 N N . GLN A 1 83 ? -2.908 14.593 -5.952 1.00 70.19 83 GLN A N 1
ATOM 610 C CA . GLN A 1 83 ? -4.130 13.909 -5.549 1.00 70.19 83 GLN A CA 1
ATOM 611 C C . GLN A 1 83 ? -4.603 14.408 -4.174 1.00 70.19 83 GLN A C 1
ATOM 613 O O . GLN A 1 83 ? -3.863 14.310 -3.193 1.00 70.19 83 GLN A O 1
ATOM 618 N N . PRO A 1 84 ? -5.843 14.920 -4.057 1.00 62.84 84 PRO A N 1
ATOM 619 C CA . PRO A 1 84 ? -6.377 15.328 -2.769 1.00 62.84 84 PRO A CA 1
ATOM 620 C C . PRO A 1 84 ? -6.482 14.116 -1.845 1.00 62.84 84 PRO A C 1
ATOM 622 O O . PRO A 1 84 ? -7.101 13.106 -2.184 1.00 62.84 84 PRO A O 1
ATOM 625 N N . PHE A 1 85 ? -5.891 14.235 -0.658 1.00 59.62 85 PHE A N 1
ATOM 626 C CA . PHE A 1 85 ? -5.970 13.211 0.371 1.00 59.62 85 PHE A CA 1
ATOM 627 C C . PHE A 1 85 ? -7.442 13.005 0.776 1.00 59.62 85 PHE A C 1
ATOM 629 O O . PHE A 1 85 ? -8.058 13.950 1.282 1.00 59.62 85 PHE A O 1
ATOM 636 N N . PRO A 1 86 ? -8.029 11.800 0.625 1.00 57.94 86 PRO A N 1
ATOM 637 C CA . PRO A 1 86 ? -9.446 11.560 0.928 1.00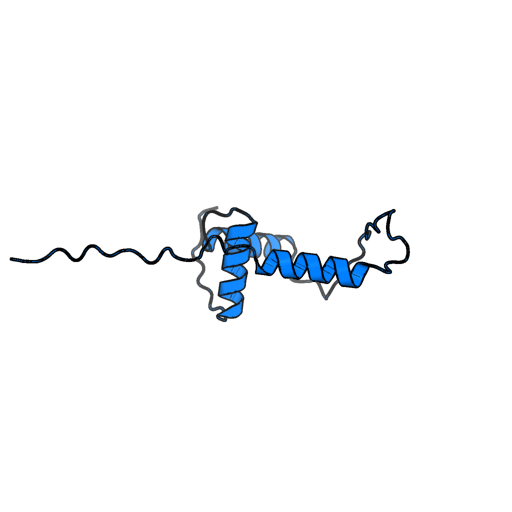 57.94 86 PRO A CA 1
ATOM 638 C C . PRO A 1 86 ? -9.838 11.759 2.405 1.00 57.94 86 PRO A C 1
ATOM 640 O O . PRO A 1 86 ? -11.009 11.642 2.751 1.00 57.94 86 PRO A O 1
ATOM 643 N N . GLY A 1 87 ? -8.874 12.067 3.279 1.00 51.50 87 GLY A N 1
ATOM 644 C CA . GLY A 1 87 ? -9.070 12.400 4.691 1.00 51.50 87 GLY A CA 1
ATOM 645 C C . GLY A 1 87 ? -8.855 13.875 5.053 1.00 51.50 87 GLY A C 1
ATOM 646 O O . GLY A 1 87 ? -8.786 14.178 6.243 1.00 51.50 87 GLY A O 1
ATOM 647 N N . ALA A 1 88 ? -8.715 14.792 4.085 1.00 54.47 88 ALA A N 1
ATOM 648 C CA . ALA A 1 88 ? -8.696 16.223 4.384 1.00 54.47 88 ALA A CA 1
ATOM 649 C C . ALA A 1 88 ? -10.036 16.608 5.031 1.00 54.47 88 ALA A C 1
ATOM 651 O O . ALA A 1 88 ? -11.082 16.638 4.379 1.00 54.47 88 ALA A O 1
ATOM 652 N N . VAL A 1 89 ? -10.006 16.829 6.347 1.00 51.78 89 VAL A N 1
ATOM 653 C CA . VAL A 1 89 ? -11.171 17.185 7.157 1.00 51.78 89 VAL A CA 1
ATOM 654 C C . VAL A 1 89 ? -11.842 18.387 6.501 1.00 51.78 89 VAL A C 1
ATOM 656 O O . VAL A 1 89 ? -11.247 19.461 6.413 1.00 51.78 89 VAL A O 1
ATOM 659 N N . LYS A 1 90 ? -13.088 18.230 6.033 1.00 54.19 90 LYS A N 1
ATOM 660 C CA . LYS A 1 90 ? -13.903 19.392 5.671 1.00 54.19 90 LYS A CA 1
ATOM 661 C C . LYS A 1 90 ? -14.002 20.248 6.925 1.00 54.19 90 LYS A C 1
ATOM 663 O O . LYS A 1 90 ? -14.617 19.812 7.897 1.00 54.19 90 LYS A O 1
ATOM 668 N N . ALA A 1 91 ? -13.385 21.430 6.909 1.00 54.00 91 ALA A N 1
ATOM 669 C CA . ALA A 1 91 ? -13.518 22.407 7.977 1.00 54.00 91 ALA A CA 1
ATOM 670 C C . ALA A 1 91 ? -15.016 22.600 8.249 1.00 54.00 91 ALA A C 1
ATOM 672 O O . ALA A 1 91 ? -15.761 23.104 7.402 1.00 54.00 91 ALA A O 1
ATOM 673 N N . GLY A 1 92 ? -15.479 22.084 9.388 1.00 48.62 92 GLY A N 1
ATOM 674 C CA . GLY A 1 92 ? -16.882 22.113 9.759 1.00 48.62 92 GLY A CA 1
ATOM 675 C C . GLY A 1 92 ? -17.335 23.562 9.831 1.00 48.62 92 GLY A C 1
ATOM 676 O O . GLY A 1 92 ? -16.867 24.326 10.671 1.00 48.62 92 GLY A O 1
ATOM 677 N N . ARG A 1 93 ? -18.246 23.954 8.938 1.00 52.22 93 ARG A N 1
ATOM 678 C CA . ARG A 1 93 ? -18.892 25.268 8.952 1.00 52.22 93 ARG A CA 1
ATOM 679 C C . ARG A 1 93 ? -19.840 25.305 10.152 1.00 52.22 93 ARG A C 1
ATOM 681 O O . ARG A 1 93 ? -21.028 25.016 10.030 1.00 52.22 93 ARG A O 1
ATOM 688 N N . GLY A 1 94 ? -19.289 25.576 11.333 1.00 47.38 94 GLY A N 1
ATOM 689 C CA . GLY A 1 94 ? -20.036 25.673 12.580 1.00 47.38 94 GLY A CA 1
ATOM 690 C C . GLY A 1 94 ? -21.069 26.792 12.487 1.00 47.38 94 GLY A C 1
ATOM 691 O O . GLY A 1 94 ? -20.723 27.971 12.518 1.00 47.38 94 GLY A O 1
ATOM 692 N N . LYS A 1 95 ? -22.353 26.432 12.378 1.00 51.41 95 LYS A N 1
ATOM 693 C CA . LYS A 1 95 ? -23.458 27.368 12.608 1.00 51.41 95 LYS A CA 1
ATOM 694 C C . LYS A 1 95 ? -23.427 27.775 14.083 1.00 51.41 95 LYS A C 1
ATOM 696 O O . LYS A 1 95 ? -23.885 27.027 14.942 1.00 51.41 95 LYS A O 1
ATOM 701 N N . ARG A 1 96 ? -22.897 28.964 14.380 1.00 51.88 96 ARG A N 1
ATOM 702 C CA . ARG A 1 96 ? -23.099 29.631 15.672 1.00 51.88 96 ARG A CA 1
ATOM 703 C C . ARG A 1 96 ? -24.597 29.917 15.823 1.00 51.88 96 ARG A C 1
ATOM 705 O O . ARG A 1 96 ? -25.124 30.795 15.148 1.00 51.88 96 ARG A O 1
ATOM 712 N N . LYS A 1 97 ? -25.295 29.153 16.671 1.00 51.03 97 LYS A N 1
ATOM 713 C CA . LYS A 1 97 ? -26.628 29.538 17.151 1.00 51.03 97 LYS A CA 1
ATOM 714 C C . LYS A 1 97 ? -26.457 30.745 18.073 1.00 51.03 97 LYS A C 1
ATOM 716 O O . LYS A 1 97 ? -25.795 30.637 19.102 1.00 51.03 97 LYS A O 1
ATOM 721 N N . ALA A 1 98 ? -27.040 31.873 17.678 1.00 53.88 98 ALA A N 1
ATOM 722 C CA . ALA A 1 98 ? -27.249 33.011 18.557 1.00 53.88 98 ALA A CA 1
ATOM 723 C C . ALA A 1 98 ? -28.154 32.570 19.717 1.00 53.88 98 ALA A C 1
ATOM 725 O O . ALA A 1 98 ? -29.214 31.986 19.488 1.00 53.88 98 ALA A O 1
ATOM 726 N N . ARG A 1 99 ? -27.698 32.800 20.948 1.00 46.62 99 ARG A N 1
ATOM 727 C CA . ARG A 1 99 ? -28.539 32.756 22.144 1.00 46.62 99 ARG A CA 1
ATOM 728 C C . ARG A 1 99 ? -29.140 34.151 22.317 1.00 46.62 99 ARG A C 1
ATOM 730 O O . ARG A 1 99 ? -28.376 35.108 22.420 1.00 46.62 99 ARG A O 1
ATOM 737 N N . GLN A 1 100 ? -30.467 34.232 22.280 1.00 51.16 100 GLN A N 1
ATOM 738 C CA . GLN A 1 100 ? -31.242 35.248 22.993 1.00 51.16 100 GLN A CA 1
ATOM 739 C C . GLN A 1 100 ? -31.666 34.639 24.328 1.00 51.16 100 GLN A C 1
ATOM 741 O O . GLN A 1 100 ? -31.844 33.395 24.349 1.00 51.16 100 GLN A O 1
#

Sequence (100 aa):
MPKKPLSVTLEEDNILWLRGQTAAGKQRSLSEALDVLVTSARQAGYGTTPRSVVGTIDIASSDPALLRADADVRARVKASIAQPFPGAVKAGRGKRKARQ

pLDDT: mean 77.81, std 16.16, range [46.62, 95.06]

Radius of gyration: 20.85 Å; chains: 1; bounding box: 48×50×49 Å

Foldseek 3Di:
DPDDDDDDDDDPVVVVVLLQQCQVVVPPDSVRSVVVVVVVDVVVDPDDDPDPPPDDDDDPPVCNVCPCVVVVVVVVVVVVVPDPRPPPDPPPPDDPDDDD